Protein AF-A0A1J3IVT1-F1 (afdb_monomer)

Radius of gyration: 16.29 Å; Cα contacts (8 Å, |Δi|>4): 291; chains: 1; bounding box: 36×27×51 Å

Secondary structure (DSSP, 8-state):
--B--EEEEE-GGGHHHHHHHHHHHHHHHHHHTT-EEEEEEE---SS--S-HHHHHHHHHHHHHHHHHHT--EEEETT-SBTTB-EEEEEEE-TT--EEEEEEEEEESHHHHHTT--EE-SSTT-EEPPEEEEEESSSBHHHHHHHHHHH-

InterPro domains:
  IPR002314 Aminoacyl-tRNA synthetase, class II (G/ P/ S/T) [PF00587] (1-151)
  IPR002320 Threonine-tRNA ligase, class IIa [PR01047] (85-113)
  IPR002320 Threonine-tRNA ligase, class IIa [PR01047] (129-142)
  IPR006195 Aminoacyl-tRNA synthetase, class II [PS50862] (1-151)
  IPR045864 Class II Aminoacyl-tRNA synthetase/Biotinyl protein ligase (BPL) and lipoyl protein ligase (LPL) [G3DSA:3.30.930.10] (1-151)
  IPR045864 Class II Aminoacyl-tRNA synthetase/Biotinyl protein ligase (BPL) and lipoyl protein ligase (LPL) [SSF55681] (1-148)

Nearest PDB structures (foldseek):
  7l3o-assembly1_A  TM=9.671E-01  e=5.699E-21  Cryptosporidium parvum Iowa II
  4p3n-assembly2_C  TM=9.544E-01  e=1.169E-20  Homo sapiens
  4hwt-assembly1_A  TM=9.633E-01  e=1.399E-20  Homo sapiens
  7l3o-assembly1_D  TM=9.406E-01  e=4.364E-20  Cryptosporidium parvum Iowa II
  8wia-assembly1_B  TM=9.723E-01  e=5.081E-19  Escherichia coli

Structure (mmCIF, N/CA/C/O backbone):
data_AF-A0A1J3IVT1-F1
#
_entry.id   AF-A0A1J3IVT1-F1
#
loop_
_atom_site.group_PDB
_atom_site.id
_atom_site.type_symbol
_atom_site.label_atom_id
_atom_site.label_alt_id
_atom_site.label_comp_id
_atom_site.label_asym_id
_atom_site.label_entity_id
_atom_site.label_seq_id
_atom_site.pdbx_PDB_ins_code
_atom_site.Cartn_x
_atom_site.Cartn_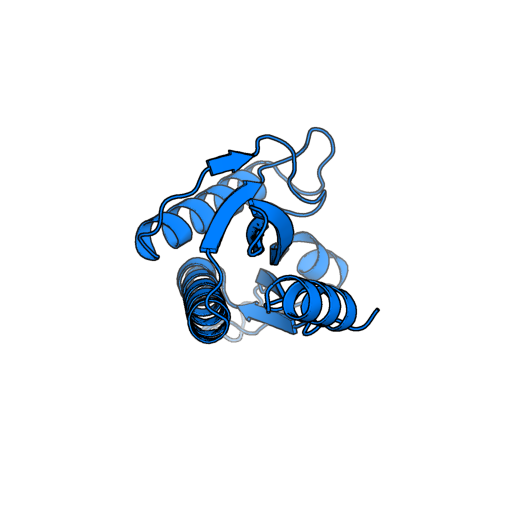y
_atom_site.Cartn_z
_atom_site.occupancy
_atom_site.B_iso_or_equiv
_atom_site.auth_seq_id
_atom_site.auth_comp_id
_atom_site.auth_asym_id
_atom_site.auth_atom_id
_atom_site.pdbx_PDB_model_num
ATOM 1 N N . PHE A 1 1 ? 5.013 -12.971 14.925 1.00 90.12 1 PHE A N 1
ATOM 2 C CA . PHE A 1 1 ? 3.652 -12.655 14.475 1.00 90.12 1 PHE A CA 1
ATOM 3 C C . PHE A 1 1 ? 3.488 -13.178 13.061 1.00 90.12 1 PHE A C 1
ATOM 5 O O . PHE A 1 1 ? 4.498 -13.325 12.375 1.00 90.12 1 PHE A O 1
ATOM 12 N N . GLN A 1 2 ? 2.265 -13.470 12.641 1.00 96.44 2 GLN A N 1
ATOM 13 C CA . GLN A 1 2 ? 1.928 -13.908 11.293 1.00 96.44 2 GLN A CA 1
ATOM 14 C C . GLN A 1 2 ? 1.183 -12.785 10.579 1.00 96.44 2 GLN A C 1
ATOM 16 O O . GLN A 1 2 ? 0.249 -12.209 11.137 1.00 96.44 2 GLN A O 1
ATOM 21 N N . GLN A 1 3 ? 1.612 -12.460 9.363 1.00 97.00 3 GLN A N 1
ATOM 22 C CA . GLN A 1 3 ? 0.936 -11.472 8.532 1.00 97.00 3 GLN A CA 1
ATOM 23 C C . GLN A 1 3 ? 0.123 -12.149 7.444 1.00 97.00 3 GLN A C 1
ATOM 25 O O . GLN A 1 3 ? 0.501 -13.202 6.931 1.00 97.00 3 GLN A O 1
ATOM 30 N N . ASP A 1 4 ? -0.961 -11.498 7.057 1.00 97.06 4 ASP A N 1
ATOM 31 C CA . ASP A 1 4 ? -1.673 -11.759 5.812 1.00 97.06 4 ASP A CA 1
ATOM 32 C C . ASP A 1 4 ? -0.943 -11.102 4.628 1.00 97.06 4 ASP A C 1
ATOM 34 O O . ASP A 1 4 ? -1.533 -10.398 3.814 1.00 97.06 4 ASP A O 1
ATOM 38 N N . ASP A 1 5 ? 0.370 -11.306 4.570 1.00 97.19 5 ASP A N 1
ATOM 39 C CA . ASP A 1 5 ? 1.272 -10.658 3.627 1.00 97.19 5 ASP A CA 1
ATOM 40 C C . ASP A 1 5 ? 1.079 -11.187 2.200 1.00 97.19 5 ASP A C 1
ATOM 42 O O . ASP A 1 5 ? 0.817 -12.376 1.984 1.00 97.19 5 ASP A O 1
ATOM 46 N N . ALA A 1 6 ? 1.225 -10.305 1.215 1.00 97.56 6 ALA A N 1
ATOM 47 C CA . ALA A 1 6 ? 1.389 -10.694 -0.176 1.00 97.56 6 ALA A CA 1
ATOM 48 C C . ALA A 1 6 ? 2.152 -9.641 -0.977 1.00 97.56 6 ALA A C 1
ATOM 50 O O . ALA A 1 6 ? 2.228 -8.468 -0.613 1.00 97.56 6 ALA A O 1
ATOM 51 N N . HIS A 1 7 ? 2.655 -10.098 -2.121 1.00 98.00 7 HIS A N 1
ATOM 52 C CA . HIS A 1 7 ? 3.435 -9.308 -3.056 1.00 98.00 7 HIS A CA 1
ATOM 53 C C . HIS A 1 7 ? 2.773 -9.366 -4.430 1.00 98.00 7 HIS A C 1
ATOM 55 O O . HIS A 1 7 ? 2.531 -10.457 -4.951 1.00 98.00 7 HIS A O 1
ATOM 61 N N . ILE A 1 8 ? 2.484 -8.201 -5.003 1.00 98.25 8 ILE A N 1
ATOM 62 C CA . ILE A 1 8 ? 1.951 -8.063 -6.360 1.00 98.25 8 ILE A CA 1
ATOM 63 C C . ILE A 1 8 ? 3.105 -7.651 -7.269 1.00 98.25 8 ILE A C 1
ATOM 65 O O . ILE A 1 8 ? 3.843 -6.724 -6.943 1.00 98.25 8 ILE A O 1
ATOM 69 N N . PHE A 1 9 ? 3.255 -8.341 -8.396 1.00 97.56 9 PHE A N 1
ATOM 70 C CA . PHE A 1 9 ? 4.176 -7.963 -9.463 1.00 97.56 9 PHE A CA 1
ATOM 71 C C . PHE A 1 9 ? 3.352 -7.452 -10.634 1.00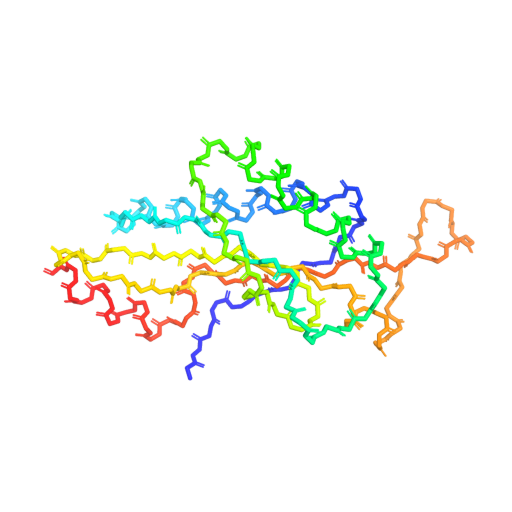 97.56 9 PHE A C 1
ATOM 73 O O . PHE A 1 9 ? 2.549 -8.205 -11.181 1.00 97.56 9 PHE A O 1
ATOM 80 N N . CYS A 1 10 ? 3.553 -6.195 -11.006 1.00 96.50 10 CYS A N 1
ATOM 81 C CA . CYS A 1 10 ? 2.782 -5.545 -12.059 1.00 96.50 10 CYS A CA 1
ATOM 82 C C . CYS A 1 10 ? 3.685 -4.703 -12.965 1.00 96.50 10 CYS A C 1
ATOM 84 O O . CYS A 1 10 ? 4.862 -4.461 -12.660 1.00 96.50 10 CYS A O 1
ATOM 86 N N . THR A 1 11 ? 3.152 -4.298 -14.114 1.00 94.50 11 THR A N 1
ATOM 87 C CA . THR A 1 11 ? 3.793 -3.295 -14.963 1.00 94.50 11 THR A CA 1
ATOM 88 C C . THR A 1 11 ? 3.639 -1.904 -14.343 1.00 94.50 11 THR A C 1
ATOM 90 O O . THR A 1 11 ? 2.801 -1.678 -13.472 1.00 94.50 11 THR A O 1
ATOM 93 N N . GLU A 1 12 ? 4.459 -0.944 -14.769 1.00 91.19 12 GLU A N 1
ATOM 94 C CA . GLU A 1 12 ? 4.416 0.410 -14.199 1.00 91.19 12 GLU A CA 1
ATOM 95 C C . GLU A 1 12 ? 3.074 1.120 -14.434 1.00 91.19 12 GLU A C 1
ATOM 97 O O . GLU A 1 12 ? 2.630 1.890 -13.591 1.00 91.19 12 GLU A O 1
ATOM 102 N N . ASP A 1 13 ? 2.417 0.858 -15.562 1.00 92.69 13 ASP A N 1
ATOM 103 C CA . ASP A 1 13 ? 1.106 1.409 -15.913 1.00 92.69 13 ASP A CA 1
ATOM 104 C C . ASP A 1 13 ? -0.056 0.767 -15.136 1.00 92.69 13 ASP A C 1
ATOM 106 O O . ASP A 1 13 ? -1.122 1.369 -15.031 1.00 92.69 13 ASP A O 1
ATOM 110 N N . GLN A 1 14 ? 0.158 -0.406 -14.531 1.00 95.62 14 GLN A N 1
ATOM 111 C CA . GLN A 1 14 ? -0.830 -1.105 -13.701 1.00 95.62 14 GLN A CA 1
ATOM 112 C C . GLN A 1 14 ? -0.814 -0.666 -12.229 1.00 95.62 14 GLN A C 1
ATOM 114 O O . GLN A 1 14 ? -1.742 -0.982 -11.487 1.00 95.62 14 GLN A O 1
ATOM 119 N N . VAL A 1 15 ? 0.210 0.075 -11.786 1.00 95.75 15 VAL A N 1
ATOM 120 C CA . VAL A 1 15 ? 0.411 0.416 -10.364 1.00 95.75 15 VAL A CA 1
ATOM 121 C C . VAL A 1 15 ? -0.818 1.091 -9.759 1.00 95.75 15 VAL A C 1
ATOM 123 O O . VAL A 1 15 ? -1.272 0.693 -8.689 1.00 95.75 15 VAL A O 1
ATOM 126 N N . THR A 1 16 ? -1.384 2.097 -10.427 1.00 95.00 16 THR A N 1
ATOM 127 C CA . THR A 1 16 ? -2.546 2.831 -9.904 1.00 95.00 16 THR A CA 1
ATOM 128 C C . THR A 1 16 ? -3.761 1.921 -9.704 1.00 95.00 16 THR A C 1
ATOM 130 O O . THR A 1 16 ? -4.418 2.008 -8.664 1.00 95.00 16 THR A O 1
ATOM 133 N N . GLU A 1 17 ? -4.036 1.031 -10.661 1.00 96.69 17 GLU A N 1
ATOM 134 C CA . GLU A 1 17 ? -5.160 0.089 -10.601 1.00 96.69 17 GLU A CA 1
ATOM 135 C C . GLU A 1 17 ? -4.976 -0.925 -9.465 1.00 96.69 17 GLU A C 1
ATOM 137 O O . GLU A 1 17 ? -5.875 -1.095 -8.641 1.00 96.69 17 GLU A O 1
ATOM 142 N N . GLU A 1 18 ? -3.791 -1.530 -9.357 1.00 98.06 18 GLU A N 1
ATOM 143 C CA . GLU A 1 18 ? -3.476 -2.508 -8.309 1.00 98.06 18 GLU A CA 1
ATOM 144 C C . GLU A 1 18 ? -3.531 -1.886 -6.908 1.00 98.06 18 GLU A C 1
ATOM 146 O O . GLU A 1 18 ? -4.111 -2.456 -5.980 1.00 98.06 18 GLU A O 1
ATOM 151 N N . VAL A 1 19 ? -2.985 -0.676 -6.740 1.00 97.62 19 VAL A N 1
ATOM 152 C CA . VAL A 1 19 ? -3.052 0.048 -5.462 1.00 97.62 19 VAL A CA 1
ATOM 153 C C . VAL A 1 19 ? -4.501 0.318 -5.075 1.00 97.62 19 VAL A C 1
ATOM 155 O O . VAL A 1 19 ? -4.886 0.075 -3.929 1.00 97.62 19 VAL A O 1
ATOM 158 N N . LYS A 1 20 ? -5.321 0.785 -6.020 1.00 97.44 20 LYS A N 1
ATOM 159 C CA . LYS A 1 20 ? -6.742 1.040 -5.780 1.00 97.44 20 LYS A CA 1
ATOM 160 C C . LYS A 1 20 ? -7.486 -0.239 -5.391 1.00 97.44 20 LYS A C 1
ATOM 162 O O . LYS A 1 20 ? -8.207 -0.222 -4.397 1.00 97.44 20 LYS A O 1
ATOM 167 N N . ALA A 1 21 ? -7.269 -1.345 -6.102 1.00 97.94 21 ALA A N 1
ATOM 168 C CA . ALA A 1 21 ? -7.900 -2.627 -5.794 1.00 97.94 21 ALA A CA 1
ATOM 169 C C . ALA A 1 21 ? -7.542 -3.126 -4.380 1.00 97.94 21 ALA A C 1
ATOM 171 O O . ALA A 1 21 ? -8.400 -3.625 -3.647 1.00 97.94 21 ALA A O 1
ATOM 172 N N . VAL A 1 22 ? -6.290 -2.939 -3.945 1.00 98.06 22 VAL A N 1
ATOM 173 C CA . VAL A 1 22 ? -5.884 -3.265 -2.569 1.00 98.06 22 VAL A CA 1
ATOM 174 C C . VAL A 1 22 ? -6.574 -2.354 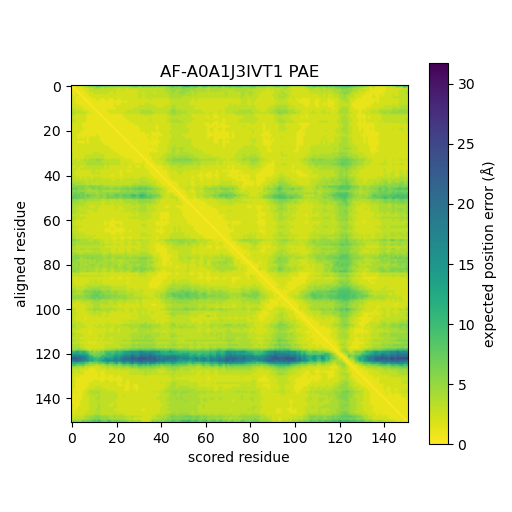-1.549 1.00 98.06 22 VAL A C 1
ATOM 176 O O . VAL A 1 22 ? -7.038 -2.850 -0.521 1.00 98.06 22 VAL A O 1
ATOM 179 N N . LEU A 1 23 ? -6.684 -1.048 -1.815 1.00 98.06 23 LEU A N 1
ATOM 180 C CA . LEU A 1 23 ? -7.400 -0.114 -0.935 1.00 98.06 23 LEU A CA 1
ATOM 181 C C . LEU A 1 23 ? -8.890 -0.464 -0.813 1.00 98.06 23 LEU A C 1
ATOM 183 O O . LEU A 1 23 ? -9.430 -0.428 0.292 1.00 98.06 23 LEU A O 1
ATOM 187 N N . GLU A 1 24 ? -9.537 -0.862 -1.910 1.00 97.94 24 GLU A N 1
ATOM 188 C CA . GLU A 1 24 ? -10.922 -1.351 -1.917 1.00 97.94 24 GLU A CA 1
ATOM 189 C C . GLU A 1 24 ? -11.078 -2.632 -1.087 1.00 97.94 24 GLU A C 1
ATOM 191 O O . GLU A 1 24 ? -12.046 -2.777 -0.338 1.00 97.94 24 GLU A O 1
ATOM 196 N N . PHE A 1 25 ? -10.104 -3.544 -1.147 1.00 97.88 25 PHE A N 1
ATOM 197 C CA . PHE A 1 25 ? -10.137 -4.754 -0.330 1.00 97.88 25 PHE A CA 1
ATOM 198 C C . PHE A 1 25 ? -9.936 -4.464 1.167 1.00 97.88 25 PHE A C 1
ATOM 200 O O . PHE A 1 25 ? -10.623 -5.056 2.005 1.00 97.88 25 PHE A O 1
ATOM 207 N N . ILE A 1 26 ? -9.050 -3.522 1.510 1.00 97.50 26 ILE A N 1
ATOM 208 C CA . ILE A 1 26 ? -8.880 -3.042 2.890 1.00 97.50 26 ILE A CA 1
ATOM 209 C C . ILE A 1 26 ? -10.178 -2.411 3.397 1.00 97.50 26 ILE A C 1
ATOM 211 O O . ILE A 1 26 ? -10.623 -2.731 4.499 1.00 97.50 26 ILE A O 1
ATOM 215 N N . ASP A 1 27 ? -10.806 -1.557 2.587 1.00 97.38 27 ASP A N 1
ATOM 216 C CA . ASP A 1 27 ? -12.071 -0.916 2.941 1.00 97.38 27 ASP A CA 1
ATOM 217 C C . ASP A 1 27 ? -13.180 -1.928 3.202 1.00 97.38 27 ASP A C 1
ATOM 219 O O . ASP A 1 27 ? -13.866 -1.859 4.222 1.00 97.38 27 ASP A O 1
ATOM 223 N N . TYR A 1 28 ? -13.319 -2.911 2.313 1.00 97.75 28 TYR A N 1
ATOM 224 C CA . TYR A 1 28 ? -14.274 -3.994 2.488 1.00 97.75 28 TYR A CA 1
ATOM 225 C C . TYR A 1 28 ? -14.050 -4.725 3.818 1.00 97.75 28 TYR A C 1
ATOM 227 O O . TYR A 1 28 ? -14.982 -4.851 4.614 1.00 97.75 28 TYR A O 1
ATOM 235 N N . ALA A 1 29 ? -12.818 -5.164 4.095 1.00 97.38 29 ALA A N 1
ATOM 236 C CA . ALA A 1 29 ? -12.501 -5.899 5.317 1.00 97.38 29 ALA A CA 1
ATOM 237 C C . ALA A 1 29 ? -12.792 -5.070 6.579 1.00 97.38 29 ALA A C 1
ATOM 239 O O . ALA A 1 29 ? -13.413 -5.561 7.522 1.00 97.38 29 ALA A O 1
ATOM 240 N N . TYR A 1 30 ? -12.388 -3.800 6.596 1.00 96.44 30 TYR A N 1
ATOM 241 C CA . TYR A 1 30 ? -12.572 -2.929 7.758 1.00 96.44 30 TYR A CA 1
ATOM 242 C C . TYR A 1 30 ? -14.024 -2.499 7.952 1.00 96.44 30 TYR A C 1
ATOM 244 O O . TYR A 1 30 ? -14.475 -2.401 9.093 1.00 96.44 30 TYR A O 1
ATOM 252 N N . THR A 1 31 ? -14.777 -2.331 6.864 1.00 95.62 31 THR A N 1
ATOM 253 C CA . THR A 1 31 ? -16.228 -2.115 6.910 1.00 95.62 31 THR A CA 1
ATOM 254 C C . THR A 1 31 ? -16.941 -3.330 7.501 1.00 95.62 31 THR A C 1
ATOM 256 O O . THR A 1 31 ? -17.813 -3.170 8.353 1.00 95.62 31 THR A O 1
ATOM 259 N N . VAL A 1 32 ? -16.547 -4.550 7.115 1.00 96.44 32 VAL A N 1
ATOM 260 C CA . VAL A 1 32 ? -17.096 -5.793 7.689 1.00 96.44 32 VAL A CA 1
ATOM 261 C C . VAL A 1 32 ? -16.808 -5.893 9.190 1.00 96.44 32 VAL A C 1
ATOM 263 O O . VAL A 1 32 ? -17.685 -6.303 9.948 1.00 96.44 32 VAL A O 1
ATOM 266 N N . PHE A 1 33 ? -15.618 -5.483 9.634 1.00 95.44 33 PHE A N 1
ATOM 267 C CA . PHE A 1 33 ? -15.263 -5.427 11.057 1.00 95.44 33 PHE A CA 1
ATOM 268 C C . PHE A 1 33 ? -15.808 -4.200 11.800 1.00 95.44 33 PHE A C 1
ATOM 270 O O . PHE A 1 33 ? -15.537 -4.057 12.985 1.00 95.44 33 PHE A O 1
ATOM 277 N N . GLY A 1 34 ? -16.539 -3.294 11.143 1.00 94.44 34 GLY A N 1
ATOM 278 C CA . GLY A 1 34 ? -17.096 -2.103 11.788 1.00 94.44 34 GLY A CA 1
ATOM 279 C C . GLY A 1 34 ? -16.061 -1.077 12.270 1.00 94.44 34 GLY A C 1
ATOM 280 O O . GLY A 1 34 ? -16.387 -0.234 13.106 1.00 94.44 34 GLY A O 1
ATOM 281 N N . PHE A 1 35 ? -14.827 -1.113 11.757 1.00 95.12 35 PHE A N 1
ATOM 282 C CA . PHE A 1 35 ? -13.787 -0.160 12.141 1.00 95.12 35 PHE A CA 1
ATOM 283 C C . PHE A 1 35 ? -13.922 1.175 11.406 1.00 95.12 35 PHE A C 1
ATOM 285 O O . PHE A 1 35 ? -14.223 1.235 10.215 1.00 95.12 35 PHE A O 1
ATOM 292 N N . THR A 1 36 ? -13.583 2.258 12.105 1.00 93.75 36 THR A N 1
ATOM 293 C CA . THR A 1 36 ? -13.221 3.527 11.459 1.00 93.75 36 THR A CA 1
ATOM 294 C C . THR A 1 36 ? -11.710 3.575 11.266 1.00 93.75 36 THR A C 1
ATOM 296 O O . THR A 1 36 ? -10.954 3.025 12.074 1.00 93.75 36 THR A O 1
ATOM 299 N N . TYR A 1 37 ? -11.246 4.203 10.184 1.00 96.38 37 TYR A N 1
ATOM 300 C CA . TYR A 1 37 ? -9.824 4.228 9.863 1.00 96.38 37 TYR A CA 1
ATOM 301 C C . TYR A 1 37 ? -9.384 5.506 9.146 1.00 96.38 37 TYR A C 1
ATOM 303 O O . TYR A 1 37 ? -10.181 6.195 8.515 1.00 96.38 37 TYR A O 1
ATOM 311 N N . GLU A 1 38 ? -8.088 5.796 9.243 1.00 96.94 38 GLU A N 1
ATOM 312 C CA . GLU A 1 38 ? -7.411 6.910 8.577 1.00 96.94 38 GLU A CA 1
ATOM 313 C C . GLU A 1 38 ? -6.355 6.375 7.606 1.00 96.94 38 GLU A C 1
ATOM 315 O O . GLU A 1 38 ? -5.597 5.461 7.948 1.00 96.94 38 GLU A O 1
ATOM 320 N N . LEU A 1 39 ? -6.281 6.975 6.417 1.00 97.62 39 LEU A N 1
ATOM 321 C CA . LEU A 1 39 ? -5.242 6.718 5.421 1.00 97.62 39 LEU A CA 1
ATOM 322 C C . LEU A 1 39 ? -4.123 7.751 5.551 1.00 97.62 39 LEU A C 1
ATOM 324 O O . LEU A 1 39 ? -4.387 8.953 5.643 1.00 97.62 39 LEU A O 1
ATOM 328 N N . LYS A 1 40 ? -2.870 7.298 5.514 1.00 97.62 40 LYS A N 1
ATOM 329 C CA . LYS A 1 40 ? -1.693 8.169 5.537 1.00 97.62 40 LYS A CA 1
ATOM 330 C C . LYS A 1 40 ? -0.760 7.853 4.383 1.00 97.62 40 LYS A C 1
ATOM 332 O O . LYS A 1 40 ? -0.333 6.711 4.254 1.00 97.62 40 LYS A O 1
ATOM 337 N N . LEU A 1 41 ? -0.420 8.859 3.581 1.00 97.69 41 LEU A N 1
ATOM 338 C CA . LEU A 1 41 ? 0.615 8.745 2.556 1.00 97.69 41 LEU A CA 1
ATOM 339 C C . LEU A 1 41 ? 1.970 9.104 3.162 1.00 97.69 41 LEU A C 1
ATOM 341 O O . LEU A 1 41 ? 2.237 10.275 3.432 1.00 97.69 41 LEU A O 1
ATOM 345 N N . SER A 1 42 ? 2.818 8.102 3.342 1.00 97.06 42 SER A N 1
ATOM 346 C CA . SER A 1 42 ? 4.157 8.240 3.903 1.00 97.06 42 SER A CA 1
ATOM 347 C C . SER A 1 42 ? 5.193 8.367 2.778 1.00 97.06 42 SER A C 1
ATOM 349 O O . SER A 1 42 ? 5.389 7.431 1.995 1.00 97.06 42 SER A O 1
ATOM 351 N N . THR A 1 43 ? 5.824 9.540 2.672 1.00 95.69 43 THR A N 1
ATOM 352 C CA . THR A 1 43 ? 6.711 9.928 1.553 1.00 95.69 43 THR A CA 1
ATOM 353 C C . THR A 1 43 ? 8.194 9.688 1.843 1.00 95.69 43 THR A C 1
ATOM 355 O O . THR A 1 43 ? 8.565 9.263 2.938 1.00 95.69 43 THR A O 1
ATOM 358 N N . ARG A 1 44 ? 9.052 9.945 0.848 1.00 95.62 44 ARG A N 1
ATOM 359 C CA . ARG A 1 44 ? 10.499 9.702 0.882 1.00 95.62 44 ARG A CA 1
ATOM 360 C C . ARG A 1 44 ? 11.181 10.196 2.170 1.00 95.62 44 ARG A C 1
ATOM 362 O O . ARG A 1 44 ? 11.146 11.398 2.439 1.00 95.62 44 ARG A O 1
ATOM 369 N N . PRO A 1 45 ? 11.851 9.310 2.936 1.00 95.19 45 PRO A N 1
ATOM 370 C CA . PRO A 1 45 ? 12.624 9.692 4.120 1.00 95.19 45 PRO A CA 1
ATOM 371 C C . PRO A 1 45 ? 13.943 10.386 3.744 1.00 95.19 45 PRO A C 1
ATOM 373 O O . PRO A 1 45 ? 14.386 10.324 2.601 1.00 95.19 45 PRO A O 1
ATOM 376 N N . GLU A 1 46 ? 14.643 10.974 4.723 1.00 93.81 46 GLU A N 1
ATOM 377 C CA . GLU A 1 46 ? 15.977 11.572 4.502 1.00 93.81 46 GLU A CA 1
ATOM 378 C C . GLU A 1 46 ? 17.009 10.563 3.967 1.00 93.81 46 GLU A C 1
ATOM 380 O O . GLU A 1 46 ? 17.899 10.918 3.193 1.00 93.81 46 GLU A O 1
ATOM 385 N N . LYS A 1 47 ? 16.902 9.295 4.387 1.00 93.00 47 LYS A N 1
ATOM 386 C CA . LYS A 1 47 ? 17.774 8.194 3.958 1.00 93.00 47 LYS A CA 1
ATOM 387 C C . LYS A 1 47 ? 16.981 7.211 3.107 1.00 93.00 47 LYS A C 1
ATOM 389 O O . LYS A 1 47 ? 16.242 6.391 3.648 1.00 93.00 47 LYS A O 1
ATOM 394 N N . TYR A 1 48 ? 17.184 7.265 1.797 1.00 91.44 48 TYR A N 1
ATOM 395 C CA . TYR A 1 48 ? 16.490 6.422 0.827 1.00 91.44 48 TYR A CA 1
ATOM 396 C C . TYR A 1 48 ? 17.462 5.761 -0.159 1.00 91.44 48 TYR A C 1
ATOM 398 O O . TYR A 1 48 ? 18.618 6.166 -0.294 1.00 91.44 48 TYR A O 1
ATOM 406 N N . LEU A 1 49 ? 16.985 4.710 -0.820 1.00 89.06 49 LEU A N 1
ATOM 407 C CA . LEU A 1 49 ? 17.654 4.020 -1.920 1.00 89.06 49 LEU A CA 1
ATOM 408 C C . LEU A 1 49 ? 16.979 4.358 -3.251 1.00 89.06 49 LEU A C 1
ATOM 410 O O . LEU A 1 49 ? 15.786 4.648 -3.279 1.00 89.06 49 LEU A O 1
ATOM 414 N N . GLY A 1 50 ? 17.731 4.255 -4.345 1.00 86.06 50 GLY A N 1
ATOM 415 C CA . GLY A 1 50 ? 17.250 4.578 -5.688 1.00 86.06 50 GLY A CA 1
ATOM 416 C C . GLY A 1 50 ? 17.437 6.046 -6.061 1.00 86.06 50 GLY A C 1
ATOM 417 O O . GLY A 1 50 ? 18.006 6.832 -5.302 1.00 86.06 50 GLY A O 1
ATOM 418 N N . ASP A 1 51 ? 16.988 6.399 -7.260 1.00 90.69 51 ASP A N 1
ATOM 419 C CA . ASP A 1 51 ? 17.024 7.768 -7.764 1.00 90.69 51 ASP A CA 1
ATOM 420 C C . ASP A 1 51 ? 15.759 8.559 -7.399 1.00 90.69 51 ASP A C 1
ATOM 422 O O . ASP A 1 51 ? 14.712 8.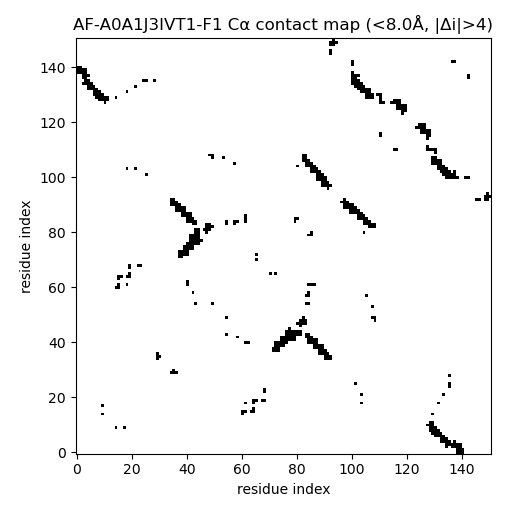011 -7.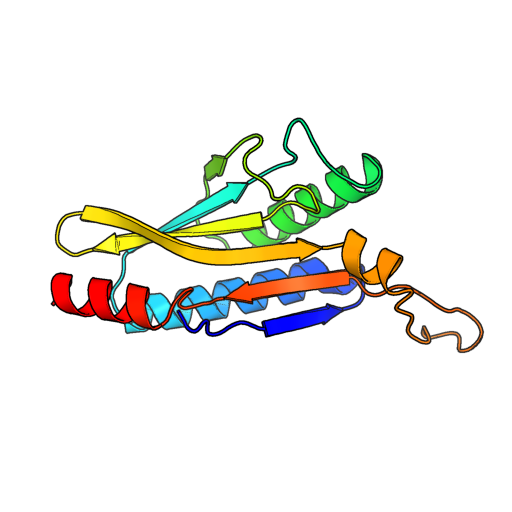052 1.00 90.69 51 ASP A O 1
ATOM 426 N N . LEU A 1 52 ? 15.881 9.886 -7.452 1.00 92.38 52 LEU A N 1
ATOM 427 C CA . LEU A 1 52 ? 14.788 10.804 -7.138 1.00 92.38 52 LEU A CA 1
ATOM 428 C C . LEU A 1 52 ? 13.604 10.653 -8.098 1.00 92.38 52 LEU A C 1
ATOM 430 O O . LEU A 1 52 ? 12.467 10.771 -7.659 1.00 92.38 52 LEU A O 1
ATOM 434 N N . GLU A 1 53 ? 13.863 10.363 -9.373 1.00 92.06 53 GLU A N 1
ATOM 435 C CA . GLU A 1 53 ? 12.831 10.263 -10.409 1.00 92.06 53 GLU A CA 1
ATOM 436 C C . GLU A 1 53 ? 11.873 9.094 -10.144 1.00 92.06 53 GLU A C 1
ATOM 438 O O . GLU A 1 53 ? 10.655 9.269 -10.176 1.00 92.06 53 GLU A O 1
ATOM 443 N N . T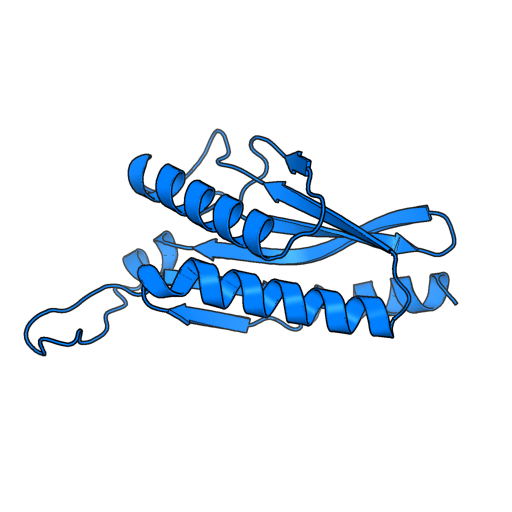HR A 1 54 ? 12.412 7.927 -9.782 1.00 89.06 54 THR A N 1
ATOM 444 C CA . THR A 1 54 ? 11.634 6.744 -9.391 1.00 89.06 54 THR A CA 1
ATOM 445 C C . THR A 1 54 ? 10.776 7.037 -8.165 1.00 89.06 54 THR A C 1
ATOM 447 O O . THR A 1 54 ? 9.610 6.655 -8.109 1.00 89.06 54 THR A O 1
ATOM 450 N N . TRP A 1 55 ? 11.332 7.751 -7.186 1.00 92.69 55 TRP A N 1
ATOM 451 C CA . TRP A 1 55 ? 10.597 8.150 -5.989 1.00 92.69 55 TRP A CA 1
ATOM 452 C C . TRP A 1 55 ? 9.471 9.138 -6.282 1.00 92.69 55 TRP A C 1
ATOM 454 O O . TRP A 1 55 ? 8.357 8.951 -5.797 1.00 92.69 55 TRP A O 1
ATOM 464 N N . ASP A 1 56 ? 9.748 10.174 -7.071 1.00 93.31 56 ASP A N 1
ATOM 465 C CA . ASP A 1 56 ? 8.760 11.190 -7.430 1.00 93.31 56 ASP A CA 1
ATOM 466 C C . ASP A 1 56 ? 7.602 10.556 -8.216 1.00 93.31 56 ASP A C 1
ATOM 468 O O . ASP A 1 56 ? 6.433 10.872 -7.975 1.00 93.31 56 ASP A O 1
ATOM 472 N N . LYS A 1 57 ? 7.917 9.593 -9.092 1.00 91.31 57 LYS A N 1
ATOM 473 C CA . LYS A 1 57 ? 6.923 8.783 -9.794 1.00 91.31 57 LYS A CA 1
ATOM 474 C C . LYS A 1 57 ? 6.107 7.915 -8.834 1.00 91.31 57 LYS A C 1
ATOM 476 O O . LYS A 1 57 ? 4.886 8.014 -8.836 1.00 91.31 57 LYS A O 1
ATOM 481 N N . ALA A 1 58 ? 6.756 7.141 -7.965 1.00 92.31 58 ALA A N 1
ATOM 482 C CA . ALA A 1 58 ? 6.080 6.277 -6.997 1.00 92.31 58 ALA A CA 1
ATOM 483 C C . ALA A 1 58 ? 5.123 7.060 -6.080 1.00 92.31 58 ALA A C 1
ATOM 485 O O . ALA A 1 58 ? 3.995 6.641 -5.822 1.00 92.31 58 ALA A O 1
ATOM 486 N N . GLU A 1 59 ? 5.549 8.230 -5.599 1.00 95.00 59 GLU A N 1
ATOM 487 C CA . GLU A 1 59 ? 4.697 9.109 -4.800 1.00 95.00 59 GLU A CA 1
ATOM 488 C C . GLU A 1 59 ? 3.534 9.685 -5.609 1.00 95.00 59 GLU A C 1
ATOM 490 O O . GLU A 1 59 ? 2.435 9.843 -5.073 1.00 95.00 59 GLU A O 1
ATOM 495 N N . SER A 1 60 ? 3.763 10.019 -6.881 1.00 94.88 60 SER A N 1
ATOM 496 C CA . SER A 1 60 ? 2.711 10.466 -7.792 1.00 94.88 60 SER A CA 1
ATOM 497 C C . SER A 1 60 ? 1.669 9.368 -8.009 1.00 94.88 60 SER A C 1
ATOM 499 O O . SER A 1 60 ? 0.476 9.631 -7.855 1.00 94.88 60 SER A O 1
ATOM 501 N N . ASP A 1 61 ? 2.101 8.136 -8.274 1.00 94.31 61 ASP A N 1
ATOM 502 C CA . ASP A 1 61 ? 1.218 6.994 -8.527 1.00 94.31 61 ASP A CA 1
ATOM 503 C C . ASP A 1 61 ? 0.335 6.693 -7.305 1.00 94.31 61 ASP A C 1
ATOM 505 O O . ASP A 1 61 ? -0.880 6.524 -7.444 1.00 94.31 61 ASP A O 1
ATOM 509 N N . LEU A 1 62 ? 0.901 6.736 -6.089 1.00 96.56 62 LEU A N 1
ATOM 510 C CA . LEU A 1 62 ? 0.124 6.593 -4.851 1.00 96.56 62 LEU A CA 1
ATOM 511 C C . LEU A 1 62 ? -0.861 7.746 -4.629 1.00 96.56 62 LEU A C 1
ATOM 513 O O . LEU A 1 62 ? -1.985 7.508 -4.187 1.00 96.56 62 LEU A O 1
ATOM 517 N N . LYS A 1 63 ? -0.479 8.994 -4.936 1.00 96.44 63 LYS A N 1
ATOM 518 C CA . LYS A 1 63 ? -1.386 10.154 -4.834 1.00 96.44 63 LYS A CA 1
ATOM 519 C C . LYS A 1 63 ? -2.562 10.030 -5.798 1.00 96.44 63 LYS A C 1
ATOM 521 O O . LYS A 1 63 ? -3.689 10.350 -5.418 1.00 96.44 63 LYS A O 1
ATOM 526 N N . VAL A 1 64 ? -2.314 9.576 -7.028 1.00 96.50 64 VAL A N 1
ATOM 527 C CA . VAL A 1 64 ? -3.368 9.331 -8.020 1.00 96.50 64 VAL A CA 1
ATOM 528 C C . VAL A 1 64 ? -4.288 8.212 -7.538 1.00 96.50 64 VAL A C 1
ATOM 530 O O . VAL A 1 64 ? -5.496 8.427 -7.479 1.00 96.50 64 VAL A O 1
ATOM 533 N N . ALA A 1 65 ? -3.740 7.080 -7.089 1.00 96.62 65 ALA A N 1
ATOM 534 C CA . ALA A 1 65 ? -4.539 5.963 -6.589 1.00 96.62 65 ALA A CA 1
ATOM 535 C C . ALA A 1 65 ? -5.405 6.353 -5.378 1.00 96.62 65 ALA A C 1
ATOM 537 O O . ALA A 1 65 ? -6.592 6.039 -5.338 1.00 96.62 65 ALA A O 1
ATOM 538 N N . LEU A 1 66 ? -4.856 7.112 -4.420 1.00 97.00 66 LEU A N 1
ATOM 539 C CA . LEU A 1 66 ? -5.612 7.647 -3.280 1.00 97.00 66 LEU A CA 1
ATOM 540 C C . LEU A 1 66 ? -6.739 8.591 -3.720 1.00 9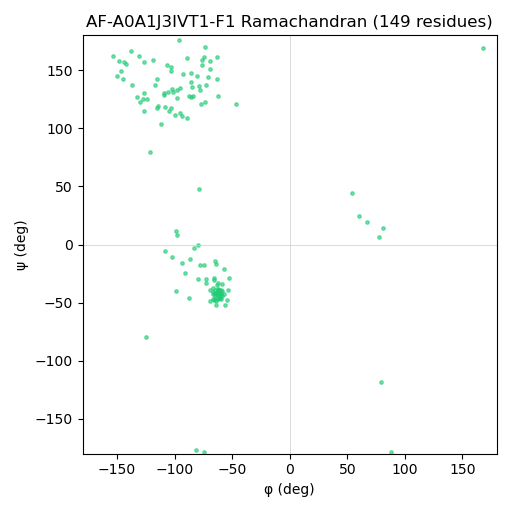7.00 66 LEU A C 1
ATOM 542 O O . LEU A 1 66 ? -7.845 8.537 -3.182 1.00 97.00 66 LEU A O 1
ATOM 546 N N . LYS A 1 67 ? -6.477 9.447 -4.714 1.00 96.38 67 LYS A N 1
ATOM 547 C CA . LYS A 1 67 ? -7.486 10.348 -5.280 1.00 96.38 67 LYS A CA 1
ATOM 548 C C . LYS A 1 67 ? -8.611 9.574 -5.972 1.00 96.38 67 LYS A C 1
ATOM 550 O O . LYS A 1 67 ? -9.770 9.948 -5.823 1.00 96.38 67 LYS A O 1
ATOM 555 N N . GLU A 1 68 ? -8.284 8.520 -6.715 1.00 96.56 68 GLU A N 1
ATOM 556 C CA . GLU A 1 68 ? -9.270 7.671 -7.395 1.00 96.56 68 GLU A CA 1
ATOM 557 C C . GLU A 1 68 ? -10.051 6.763 -6.443 1.00 96.56 68 GLU A C 1
ATOM 559 O O . GLU A 1 68 ? -11.212 6.458 -6.710 1.00 96.56 68 GLU A O 1
ATOM 564 N N . PHE A 1 69 ? -9.437 6.355 -5.331 1.00 96.94 69 PHE A N 1
ATOM 565 C CA . PHE A 1 69 ? -10.105 5.626 -4.256 1.00 96.94 69 PHE A CA 1
ATOM 566 C C . PHE A 1 69 ? -11.173 6.486 -3.555 1.00 96.94 69 PHE A C 1
ATOM 568 O O . PHE A 1 69 ? -12.197 5.976 -3.109 1.00 96.94 69 PHE A O 1
ATOM 575 N N . GLY A 1 70 ? -10.973 7.807 -3.503 1.00 95.38 70 GLY A N 1
ATOM 576 C CA . GLY A 1 70 ? -12.025 8.762 -3.146 1.00 95.38 70 GLY A CA 1
ATOM 577 C C . GLY A 1 70 ? -12.296 8.922 -1.646 1.00 95.38 70 GLY A C 1
ATOM 578 O O . GLY A 1 70 ? -13.310 9.520 -1.286 1.00 95.38 70 GLY A O 1
ATOM 579 N N . LYS A 1 71 ? -11.408 8.430 -0.771 1.00 94.62 71 LYS A N 1
ATOM 580 C CA . LYS A 1 71 ? -11.438 8.713 0.676 1.00 94.62 71 LYS A CA 1
ATOM 581 C C . LYS A 1 71 ? -10.382 9.738 1.075 1.00 94.62 71 LYS A C 1
ATOM 583 O O . LYS A 1 71 ? -9.329 9.837 0.447 1.00 94.62 71 LYS A O 1
ATOM 588 N N . ASP A 1 72 ? -10.661 10.460 2.156 1.00 95.94 72 ASP A N 1
ATOM 589 C CA . ASP A 1 72 ? -9.716 11.409 2.735 1.00 95.94 72 ASP A CA 1
ATOM 590 C C . ASP A 1 72 ? -8.453 10.701 3.239 1.00 95.94 72 ASP A C 1
ATOM 592 O O . ASP A 1 72 ? -8.494 9.600 3.799 1.00 95.94 72 ASP A O 1
ATOM 596 N N . TRP A 1 73 ? -7.316 11.364 3.055 1.00 97.31 73 TRP A N 1
ATOM 597 C CA . TRP A 1 73 ? -6.012 10.887 3.492 1.00 97.31 73 TRP A CA 1
ATOM 598 C C . TRP A 1 73 ? -5.152 12.054 3.972 1.00 97.31 73 TRP A C 1
ATOM 600 O O . TRP A 1 73 ? -5.370 13.211 3.610 1.00 97.31 73 TRP A O 1
ATOM 610 N N . VAL A 1 74 ? -4.164 11.741 4.805 1.00 96.81 74 VAL A N 1
ATOM 611 C CA . VAL A 1 74 ? -3.241 12.721 5.386 1.00 96.81 74 VAL A CA 1
ATOM 612 C C . VAL A 1 74 ? -1.826 12.454 4.887 1.00 96.81 74 VAL A C 1
ATOM 614 O O . VAL A 1 74 ? -1.415 11.306 4.733 1.00 96.81 74 VAL A O 1
ATOM 617 N N . LEU A 1 75 ? -1.067 13.514 4.629 1.00 96.56 75 LEU A N 1
ATOM 618 C CA . LEU A 1 75 ? 0.347 13.398 4.289 1.00 96.56 75 LEU A CA 1
ATOM 619 C C . LEU A 1 75 ? 1.178 13.145 5.556 1.00 96.56 75 LEU A C 1
ATOM 621 O O . LEU A 1 75 ? 1.012 13.836 6.559 1.00 96.56 75 LEU A O 1
ATOM 625 N N . ASN A 1 76 ? 2.078 12.170 5.499 1.00 95.38 76 ASN A N 1
ATOM 626 C CA . ASN A 1 76 ? 3.003 11.806 6.567 1.00 95.38 76 ASN A CA 1
ATOM 627 C C . ASN A 1 76 ? 4.441 11.938 6.041 1.00 95.38 76 ASN A C 1
ATOM 629 O O . ASN A 1 76 ? 5.053 10.979 5.569 1.00 95.38 76 ASN A O 1
ATOM 633 N N . GLU A 1 77 ? 4.936 13.175 6.013 1.00 95.38 77 GLU A N 1
ATOM 634 C CA . GLU A 1 77 ? 6.189 13.507 5.334 1.00 95.38 77 GLU A CA 1
ATOM 635 C C . GLU A 1 77 ? 7.393 12.776 5.939 1.00 95.38 77 GLU A C 1
ATOM 637 O O . GLU A 1 77 ? 7.638 12.843 7.142 1.00 95.38 77 GLU A O 1
ATOM 642 N N . GLY A 1 78 ? 8.166 12.095 5.090 1.00 93.94 78 GLY A N 1
ATOM 643 C CA . GLY A 1 78 ? 9.435 11.478 5.481 1.00 93.94 78 GLY A CA 1
ATOM 644 C C . GLY A 1 78 ? 9.334 10.159 6.251 1.00 93.94 78 GLY A C 1
ATOM 645 O O . GLY A 1 78 ? 10.364 9.650 6.689 1.00 93.94 78 GLY A O 1
ATOM 646 N N . ASP A 1 79 ? 8.136 9.591 6.402 1.00 93.69 79 ASP A N 1
ATOM 647 C CA . ASP A 1 79 ? 7.908 8.332 7.131 1.00 93.69 79 ASP A CA 1
ATOM 648 C C . ASP A 1 79 ? 7.789 7.102 6.204 1.00 93.69 79 ASP A C 1
ATOM 650 O O . ASP A 1 79 ? 7.347 6.020 6.606 1.00 93.69 79 ASP A O 1
ATOM 654 N N . GLY A 1 80 ? 8.130 7.266 4.922 1.00 91.19 80 GLY A N 1
ATOM 655 C CA . GLY A 1 80 ? 8.211 6.184 3.944 1.00 91.19 80 GLY A CA 1
ATOM 656 C C . GLY A 1 80 ? 9.284 5.153 4.301 1.00 91.19 80 GLY A C 1
ATOM 657 O O . GLY A 1 80 ? 10.199 5.407 5.088 1.00 91.19 80 GLY A O 1
ATOM 658 N N . ALA A 1 81 ? 9.194 3.961 3.711 1.00 90.94 81 ALA A N 1
ATOM 659 C CA . ALA A 1 81 ? 10.258 2.972 3.851 1.00 90.94 81 ALA A CA 1
ATOM 660 C C . ALA A 1 81 ? 11.514 3.446 3.102 1.00 90.94 81 ALA A C 1
ATOM 662 O O . ALA A 1 81 ? 11.432 4.216 2.157 1.00 90.94 81 ALA A O 1
ATOM 663 N N . PHE A 1 82 ? 12.704 2.957 3.451 1.00 90.00 82 PHE A N 1
ATOM 664 C CA . PHE A 1 82 ? 13.929 3.387 2.758 1.00 90.00 82 PHE A CA 1
ATOM 665 C C . PHE A 1 82 ? 13.975 2.983 1.266 1.00 90.00 82 PHE A C 1
ATOM 667 O O . PHE A 1 82 ? 14.826 3.480 0.532 1.00 90.00 82 PHE A O 1
ATOM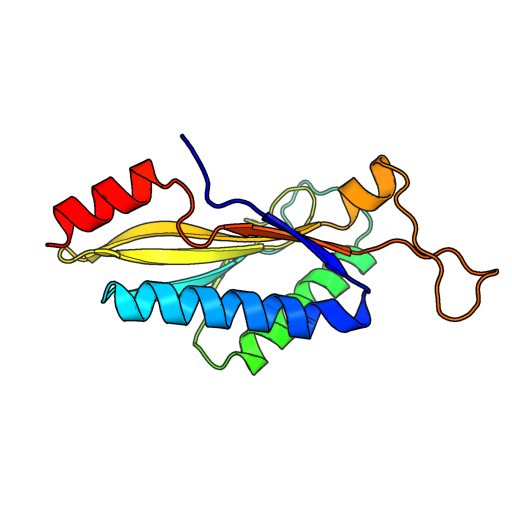 674 N N . TYR A 1 83 ? 13.101 2.073 0.824 1.00 86.94 83 TYR A N 1
ATOM 675 C CA . TYR A 1 83 ? 13.027 1.543 -0.543 1.00 86.94 83 TYR A CA 1
ATOM 676 C C . TYR A 1 83 ? 11.818 2.033 -1.353 1.00 86.94 83 TYR A C 1
ATOM 678 O O . TYR A 1 83 ? 11.751 1.744 -2.546 1.00 86.94 83 TYR A O 1
ATOM 686 N N . GLY A 1 84 ? 10.897 2.784 -0.742 1.00 93.25 84 GLY A N 1
ATOM 687 C CA . GLY A 1 84 ? 9.773 3.375 -1.459 1.00 93.25 84 GLY A CA 1
ATOM 688 C C . GLY A 1 84 ? 8.680 3.954 -0.555 1.00 93.25 84 GLY A C 1
ATOM 689 O O . GLY A 1 84 ? 8.702 3.767 0.671 1.00 93.25 84 GLY A O 1
ATOM 690 N N . PRO A 1 85 ? 7.737 4.712 -1.140 1.00 96.44 85 PRO A N 1
ATOM 691 C CA . PRO A 1 85 ? 6.643 5.324 -0.402 1.00 96.44 85 PRO A CA 1
ATOM 692 C C . PRO A 1 85 ? 5.576 4.281 -0.046 1.00 96.44 85 PRO A C 1
ATOM 694 O O . PRO A 1 85 ? 5.469 3.221 -0.671 1.00 96.44 85 PRO A O 1
ATOM 697 N N . LYS A 1 86 ? 4.767 4.583 0.972 1.00 96.62 86 LYS A N 1
ATOM 698 C CA . LYS A 1 86 ? 3.728 3.666 1.459 1.00 96.62 86 LYS A CA 1
ATOM 699 C C . LYS A 1 86 ? 2.448 4.375 1.867 1.00 96.62 86 LYS A C 1
ATOM 701 O O . LYS A 1 86 ? 2.467 5.545 2.241 1.00 96.62 86 LYS A O 1
ATOM 706 N N . ILE A 1 87 ? 1.345 3.638 1.826 1.00 97.88 87 ILE A N 1
ATOM 707 C CA . ILE A 1 87 ? 0.072 4.020 2.426 1.00 97.88 87 ILE A CA 1
ATOM 708 C C . ILE A 1 87 ? -0.078 3.226 3.720 1.00 97.88 87 ILE A C 1
ATOM 710 O O . ILE A 1 87 ? -0.137 1.998 3.699 1.00 97.88 87 ILE A O 1
ATOM 714 N N . ASP A 1 88 ? -0.137 3.927 4.845 1.00 96.81 88 ASP A N 1
ATOM 715 C CA . ASP A 1 88 ? -0.364 3.337 6.159 1.00 96.81 88 ASP A CA 1
ATOM 716 C C . ASP A 1 88 ? -1.814 3.553 6.586 1.00 96.81 88 ASP A C 1
ATOM 718 O O . ASP A 1 88 ? -2.345 4.662 6.488 1.00 96.81 88 ASP A O 1
ATOM 722 N N . ILE A 1 89 ? -2.454 2.497 7.090 1.00 96.94 89 ILE A N 1
ATOM 723 C CA . ILE A 1 89 ? -3.857 2.544 7.489 1.00 96.94 89 ILE A CA 1
ATOM 724 C C . ILE A 1 89 ? -3.958 2.346 8.997 1.00 96.94 89 ILE A C 1
ATOM 726 O O . ILE A 1 89 ? -3.547 1.325 9.560 1.00 96.94 89 ILE A O 1
ATOM 730 N N . THR A 1 90 ? -4.505 3.362 9.659 1.00 96.50 90 THR A N 1
ATOM 731 C CA . THR A 1 90 ? -4.657 3.410 11.114 1.00 96.50 90 THR A CA 1
ATOM 732 C C . THR A 1 90 ? -6.110 3.162 11.484 1.00 96.50 90 THR A C 1
ATOM 734 O O . THR A 1 90 ? -6.959 3.982 11.152 1.00 96.50 90 THR A O 1
ATOM 737 N N . VAL A 1 91 ? -6.400 2.063 12.177 1.00 95.56 91 VAL A N 1
ATOM 738 C CA . VAL A 1 91 ? -7.745 1.770 12.698 1.00 95.56 91 VAL A CA 1
ATOM 739 C C . VAL A 1 91 ? -7.952 2.433 14.055 1.00 95.56 91 VAL A C 1
ATOM 741 O O . VAL A 1 91 ? -7.000 2.562 14.830 1.00 95.56 91 VAL A O 1
ATOM 744 N N . SER A 1 92 ? -9.188 2.839 14.344 1.00 93.94 92 SER A N 1
ATOM 745 C CA . SER A 1 92 ? -9.607 3.295 15.673 1.00 93.94 92 SER A CA 1
ATOM 746 C C . SER A 1 92 ? -10.530 2.264 16.314 1.00 93.94 92 SER A C 1
ATOM 748 O O . SER A 1 92 ? -11.507 1.830 15.702 1.00 93.94 92 SER A O 1
ATOM 750 N N . ASP A 1 93 ? -10.215 1.858 17.542 1.00 92.44 93 ASP A N 1
ATOM 751 C CA . ASP A 1 93 ? -11.055 0.931 18.303 1.00 92.44 93 ASP A CA 1
ATOM 752 C C . ASP A 1 93 ? -12.250 1.633 18.990 1.00 92.44 93 ASP A C 1
ATOM 754 O O . ASP A 1 93 ? -12.438 2.844 18.859 1.00 92.44 93 ASP A O 1
ATOM 758 N N . ALA A 1 94 ? -13.053 0.887 19.761 1.00 92.44 94 ALA A N 1
ATOM 759 C CA . ALA A 1 94 ? -14.221 1.422 20.470 1.00 92.44 94 ALA A CA 1
ATOM 760 C C . ALA A 1 94 ? -13.870 2.471 21.548 1.00 92.44 94 ALA A C 1
ATOM 762 O O . ALA A 1 94 ? -14.730 3.241 21.977 1.00 92.44 94 ALA A O 1
ATOM 763 N N . MET A 1 95 ? -12.602 2.532 21.968 1.00 92.75 95 MET A N 1
ATOM 764 C CA . MET A 1 95 ? -12.063 3.521 22.904 1.00 92.75 95 MET A CA 1
ATOM 765 C C . MET A 1 95 ? -11.355 4.688 22.192 1.00 92.75 95 MET A C 1
ATOM 767 O O . MET A 1 95 ? -10.742 5.524 22.858 1.00 92.75 95 MET A O 1
ATOM 771 N N . ASN A 1 96 ? -11.439 4.775 20.859 1.00 91.25 96 ASN A N 1
ATOM 772 C CA . ASN A 1 96 ? -10.728 5.740 20.011 1.00 91.25 96 ASN A CA 1
ATOM 773 C C . ASN A 1 96 ? -9.191 5.660 20.102 1.00 91.25 96 ASN A C 1
ATOM 775 O O . ASN A 1 96 ? -8.492 6.640 19.824 1.00 91.25 96 ASN A O 1
ATOM 779 N N . ARG A 1 97 ? -8.634 4.506 20.482 1.00 94.88 97 ARG A N 1
ATOM 780 C CA . ARG A 1 97 ? -7.190 4.259 20.396 1.00 94.88 97 ARG A CA 1
ATOM 781 C C . ARG A 1 97 ? -6.826 3.919 18.956 1.00 94.88 97 ARG A C 1
ATOM 783 O O . ARG A 1 97 ? -7.520 3.151 18.294 1.00 94.88 97 ARG A O 1
ATOM 790 N N . LYS A 1 98 ? -5.723 4.500 18.485 1.00 95.25 98 LYS A N 1
ATOM 791 C CA . LYS A 1 98 ? -5.258 4.410 17.098 1.00 95.25 98 LYS A CA 1
ATOM 792 C C . LYS A 1 98 ? -4.176 3.345 16.940 1.00 95.25 98 LYS A C 1
ATOM 794 O O . LYS A 1 98 ? -3.142 3.422 17.603 1.00 95.25 98 LYS A O 1
ATOM 799 N N . PHE A 1 99 ? -4.374 2.411 16.013 1.00 95.75 99 PHE A N 1
ATOM 800 C CA . PHE A 1 99 ? -3.428 1.332 15.725 1.00 95.75 99 PHE A CA 1
ATOM 801 C C . PHE A 1 99 ? -3.134 1.235 14.229 1.00 95.75 99 PHE A C 1
ATOM 803 O O . PHE A 1 99 ? -4.036 1.022 13.422 1.00 95.75 99 PHE A O 1
ATOM 810 N N . GLN A 1 100 ? -1.863 1.334 13.840 1.00 94.88 100 GLN A N 1
ATOM 811 C CA . GLN A 1 100 ? -1.454 1.039 12.465 1.00 94.88 100 GLN A CA 1
ATOM 812 C C . GLN A 1 100 ? -1.478 -0.476 12.231 1.00 94.88 100 GLN A C 1
ATOM 814 O O . GLN A 1 100 ? -0.819 -1.235 12.957 1.00 94.88 100 GLN A O 1
ATOM 819 N N . CYS A 1 101 ? -2.248 -0.902 11.231 1.00 94.19 101 CYS A N 1
ATOM 820 C CA . CYS A 1 101 ? -2.490 -2.313 10.930 1.00 94.19 101 CYS A CA 1
ATOM 821 C C . CYS A 1 101 ? -2.125 -2.625 9.478 1.00 94.19 101 CYS A C 1
ATOM 823 O O . CYS A 1 101 ? -1.027 -3.124 9.229 1.00 94.19 101 CYS A O 1
ATOM 825 N N . ALA A 1 102 ? -3.003 -2.290 8.535 1.00 95.50 102 ALA A N 1
ATOM 826 C CA . ALA A 1 102 ? -2.735 -2.449 7.114 1.00 95.50 102 ALA A CA 1
ATOM 827 C C . ALA A 1 102 ? -1.664 -1.477 6.608 1.00 95.50 102 ALA A C 1
ATOM 829 O O . ALA A 1 102 ? -1.487 -0.364 7.116 1.00 95.50 102 ALA A O 1
ATOM 830 N N . THR A 1 103 ? -0.965 -1.920 5.572 1.00 95.75 103 THR A N 1
ATOM 831 C CA . THR A 1 103 ? 0.043 -1.137 4.865 1.00 95.75 103 THR A CA 1
ATOM 832 C C . THR A 1 103 ? 0.088 -1.585 3.411 1.00 95.75 103 THR A C 1
ATOM 834 O O . THR A 1 103 ? -0.100 -2.769 3.116 1.00 95.75 103 THR A O 1
ATOM 837 N N . LEU A 1 104 ? 0.340 -0.637 2.518 1.00 96.50 104 LEU A N 1
ATOM 838 C CA . LEU A 1 104 ? 0.677 -0.872 1.122 1.00 96.50 104 LEU A CA 1
ATOM 839 C C . LEU A 1 104 ? 1.978 -0.141 0.825 1.00 96.50 104 LEU A C 1
ATOM 841 O O . LEU A 1 104 ? 2.079 1.042 1.133 1.00 96.50 104 LEU A O 1
ATOM 845 N N . GLN A 1 105 ? 2.961 -0.806 0.227 1.00 95.44 105 GLN A N 1
ATOM 846 C CA . GLN A 1 105 ? 4.292 -0.235 0.001 1.00 95.44 105 GLN A CA 1
ATOM 847 C C . GLN A 1 105 ? 4.713 -0.499 -1.439 1.00 95.44 105 GLN A C 1
ATOM 849 O O . GLN A 1 105 ? 4.673 -1.646 -1.883 1.00 95.44 105 GLN A O 1
ATOM 854 N N . LEU A 1 106 ? 5.107 0.552 -2.160 1.00 94.94 106 LEU A N 1
ATOM 855 C CA . LEU A 1 106 ? 5.672 0.407 -3.500 1.00 94.94 106 LEU A CA 1
ATOM 856 C C . LEU A 1 106 ? 7.176 0.180 -3.402 1.00 94.94 106 LEU A C 1
ATOM 858 O O . LEU A 1 106 ? 7.876 0.972 -2.777 1.00 94.94 106 LEU A O 1
ATOM 862 N N . ASP A 1 107 ? 7.670 -0.871 -4.047 1.00 93.44 107 ASP A N 1
ATOM 863 C CA . ASP A 1 107 ? 9.079 -1.244 -4.057 1.00 93.44 107 ASP A CA 1
ATOM 864 C C . ASP A 1 107 ? 9.604 -1.406 -5.489 1.00 93.44 107 ASP A C 1
ATOM 866 O O . ASP A 1 107 ? 9.225 -2.303 -6.249 1.00 93.44 107 ASP A O 1
ATOM 870 N N . PHE A 1 108 ? 10.536 -0.520 -5.832 1.00 87.00 108 PHE A N 1
ATOM 871 C CA . PHE A 1 108 ? 11.283 -0.527 -7.091 1.00 87.00 108 PHE A CA 1
ATOM 872 C C . PHE A 1 108 ? 12.708 -1.085 -6.918 1.00 87.00 108 PHE A C 1
ATOM 874 O O . PHE A 1 108 ? 13.408 -1.348 -7.894 1.00 87.00 108 PHE A O 1
ATOM 881 N N . GLN A 1 109 ? 13.157 -1.270 -5.676 1.00 87.50 109 GLN A N 1
ATOM 882 C CA . GLN A 1 109 ? 14.521 -1.642 -5.316 1.00 87.50 109 GLN A CA 1
ATOM 883 C C . GLN A 1 109 ? 14.729 -3.153 -5.304 1.00 87.50 109 GLN A C 1
ATOM 885 O O . GLN A 1 109 ? 15.736 -3.635 -5.827 1.00 87.50 109 GLN A O 1
ATOM 890 N N . LEU A 1 110 ? 13.818 -3.928 -4.707 1.00 91.94 110 LEU A N 1
ATOM 891 C CA . LEU A 1 110 ? 13.966 -5.385 -4.684 1.00 91.94 110 LEU A CA 1
ATOM 892 C C . LEU A 1 110 ? 13.901 -6.007 -6.086 1.00 91.94 110 LEU A C 1
ATOM 894 O O . LEU A 1 110 ? 14.773 -6.834 -6.373 1.00 91.94 110 LEU A O 1
ATOM 898 N N . PRO A 1 111 ? 12.988 -5.601 -6.993 1.00 93.56 111 PRO A N 1
ATOM 899 C CA . PRO A 1 111 ? 13.030 -6.065 -8.378 1.00 93.56 111 PRO A CA 1
ATOM 900 C C . PRO A 1 111 ? 14.380 -5.835 -9.067 1.00 93.56 111 PRO A C 1
ATOM 902 O O . PRO A 1 111 ? 14.857 -6.717 -9.782 1.00 93.56 111 PRO A O 1
ATOM 905 N N . ASP A 1 112 ? 15.035 -4.694 -8.820 1.00 90.25 112 ASP A N 1
ATOM 906 C CA . ASP A 1 112 ? 16.362 -4.397 -9.374 1.00 90.25 112 ASP A CA 1
ATOM 907 C C . ASP A 1 112 ? 17.448 -5.288 -8.758 1.00 90.25 112 ASP A C 1
ATOM 909 O O . ASP A 1 112 ? 18.200 -5.958 -9.470 1.00 90.25 112 ASP A O 1
ATOM 913 N N . ARG A 1 113 ? 17.470 -5.394 -7.426 1.00 91.00 113 ARG A N 1
ATOM 914 C CA . ARG A 1 113 ? 18.464 -6.193 -6.693 1.00 91.00 113 ARG A CA 1
ATOM 915 C C . ARG A 1 113 ? 18.406 -7.680 -7.019 1.00 91.00 113 ARG A C 1
ATOM 917 O O . ARG A 1 113 ? 19.452 -8.321 -7.124 1.00 91.00 113 ARG A O 1
ATOM 924 N N . PHE A 1 114 ? 17.203 -8.225 -7.177 1.00 95.44 114 PHE A N 1
ATOM 925 C CA . PHE A 1 114 ? 16.997 -9.619 -7.567 1.00 95.44 114 PHE A CA 1
ATOM 926 C C . PHE A 1 114 ? 17.089 -9.842 -9.080 1.00 95.44 114 PHE A C 1
ATOM 928 O O . PHE A 1 114 ? 17.026 -10.991 -9.514 1.00 95.44 114 PHE A O 1
ATOM 935 N N . LYS A 1 115 ? 17.285 -8.778 -9.874 1.00 95.38 115 LYS A N 1
ATOM 936 C CA . LYS A 1 115 ? 17.335 -8.823 -11.342 1.00 95.38 115 LYS A CA 1
ATOM 937 C C . LYS A 1 115 ? 16.088 -9.485 -11.933 1.00 95.38 115 LYS A C 1
ATOM 939 O O . LYS A 1 115 ? 16.184 -10.339 -12.812 1.00 95.38 115 LYS A O 1
ATOM 944 N N . LEU A 1 116 ? 14.922 -9.116 -11.404 1.00 96.12 116 LEU A N 1
ATOM 945 C CA . LEU A 1 116 ? 13.641 -9.602 -11.900 1.00 96.12 116 LEU A CA 1
ATOM 946 C C . LEU A 1 116 ? 13.332 -8.952 -13.245 1.00 96.12 116 LEU A C 1
ATOM 948 O O . LEU A 1 116 ? 13.521 -7.745 -13.420 1.00 96.12 116 LEU A O 1
ATOM 952 N N . GLU A 1 117 ? 12.834 -9.758 -14.176 1.00 95.56 117 GLU A N 1
ATOM 953 C CA . GLU A 1 117 ? 12.481 -9.330 -15.524 1.00 95.56 117 GLU A CA 1
ATOM 954 C C . GLU A 1 117 ? 11.269 -10.117 -16.034 1.00 95.56 117 GLU A C 1
ATOM 956 O O . GLU A 1 117 ? 11.092 -11.291 -15.703 1.00 95.56 117 GLU A O 1
ATOM 961 N N . TYR A 1 118 ? 10.462 -9.486 -16.882 1.00 93.94 118 TYR A N 1
ATOM 962 C CA . TYR A 1 118 ? 9.398 -10.124 -17.654 1.00 93.94 118 TYR A CA 1
ATOM 963 C C . TYR A 1 118 ? 9.555 -9.796 -19.147 1.00 93.94 118 TYR A C 1
ATOM 965 O O . TYR A 1 118 ? 10.235 -8.834 -19.518 1.00 93.94 118 TYR A O 1
ATOM 973 N N . SER A 1 119 ? 8.989 -10.638 -20.017 1.00 93.00 119 SER A N 1
ATOM 974 C CA . SER A 1 119 ? 8.891 -10.338 -21.453 1.00 93.00 119 SER A CA 1
ATOM 975 C C . SER A 1 119 ? 7.764 -9.333 -21.667 1.00 93.00 119 SER A C 1
ATOM 977 O O . SER A 1 119 ? 6.629 -9.632 -21.299 1.00 93.00 119 SER A O 1
ATOM 979 N N . ALA A 1 120 ? 8.067 -8.171 -22.242 1.00 87.31 120 ALA A N 1
ATOM 980 C CA . ALA A 1 120 ? 7.037 -7.225 -22.664 1.00 87.31 120 ALA A CA 1
ATOM 981 C C . ALA A 1 120 ? 6.328 -7.712 -23.945 1.00 87.31 120 ALA A C 1
ATOM 983 O O . ALA A 1 120 ? 6.669 -8.767 -24.480 1.00 87.31 120 ALA A O 1
ATOM 984 N N . ASP A 1 121 ? 5.381 -6.920 -24.460 1.00 82.69 121 ASP A N 1
ATOM 985 C CA . ASP A 1 121 ? 4.652 -7.210 -25.711 1.00 82.69 121 ASP A CA 1
ATOM 986 C C . ASP A 1 121 ? 5.579 -7.490 -26.907 1.00 82.69 121 ASP A C 1
ATOM 988 O O . ASP A 1 121 ? 5.234 -8.240 -27.819 1.00 82.69 121 ASP A O 1
ATOM 992 N N . ASP A 1 122 ? 6.774 -6.898 -26.892 1.00 81.75 122 ASP A N 1
ATOM 993 C CA . ASP A 1 122 ? 7.887 -7.291 -27.747 1.00 81.75 122 ASP A CA 1
ATOM 994 C C . ASP A 1 122 ? 8.766 -8.295 -26.985 1.00 81.75 122 ASP A C 1
ATOM 996 O O . ASP A 1 122 ? 9.454 -7.919 -26.032 1.00 81.75 122 ASP A O 1
ATOM 1000 N N . GLU A 1 123 ? 8.770 -9.566 -27.408 1.00 72.19 123 GLU A N 1
ATOM 1001 C CA . GLU A 1 123 ? 9.538 -10.645 -26.764 1.00 72.19 123 GLU A CA 1
ATOM 1002 C C . GLU A 1 123 ? 11.049 -10.352 -26.676 1.00 72.19 123 GLU A C 1
ATOM 1004 O O . GLU A 1 123 ? 11.745 -10.929 -25.833 1.00 72.19 123 GLU A O 1
ATOM 1009 N N . ALA A 1 124 ? 11.568 -9.444 -27.513 1.00 77.88 124 ALA A N 1
ATOM 1010 C CA . ALA A 1 124 ? 12.959 -9.005 -27.461 1.00 77.88 124 ALA A CA 1
ATOM 1011 C C . ALA A 1 124 ? 13.238 -7.997 -26.329 1.00 77.88 124 ALA A C 1
ATOM 1013 O O . ALA A 1 124 ? 14.396 -7.805 -25.945 1.00 77.88 124 ALA A O 1
ATOM 1014 N N . LYS A 1 125 ? 12.202 -7.357 -25.774 1.00 86.00 125 LYS A N 1
ATOM 1015 C CA . LYS A 1 125 ? 12.317 -6.341 -24.728 1.00 86.00 125 LYS A CA 1
ATOM 1016 C C . LYS A 1 125 ? 12.026 -6.948 -23.356 1.00 86.00 125 LYS A C 1
ATOM 1018 O O . LYS A 1 125 ? 10.895 -7.293 -23.017 1.00 86.00 125 LYS A O 1
ATOM 1023 N N . ARG A 1 126 ? 13.070 -7.029 -22.531 1.00 90.69 126 ARG A N 1
ATOM 1024 C CA . ARG A 1 126 ? 12.955 -7.354 -21.106 1.00 90.69 126 ARG A CA 1
ATOM 1025 C C . ARG A 1 126 ? 12.676 -6.083 -20.318 1.00 90.69 126 ARG A C 1
ATOM 1027 O O . ARG A 1 126 ? 13.397 -5.097 -20.462 1.00 90.69 126 ARG A O 1
ATOM 1034 N N . LEU A 1 127 ? 11.622 -6.108 -19.512 1.00 92.50 127 LEU A N 1
ATOM 1035 C CA . LEU A 1 127 ? 11.257 -5.028 -18.599 1.00 92.50 127 LEU A CA 1
ATOM 1036 C C . LEU A 1 127 ? 11.277 -5.533 -17.161 1.00 92.50 127 LEU A C 1
ATOM 1038 O O . LEU A 1 127 ? 11.181 -6.733 -16.909 1.00 92.50 127 LEU A O 1
ATOM 1042 N N . ARG A 1 128 ? 11.402 -4.608 -16.213 1.00 94.06 128 ARG A N 1
ATOM 1043 C CA . ARG A 1 128 ? 11.421 -4.909 -14.782 1.00 94.06 128 ARG A CA 1
ATOM 1044 C C . ARG A 1 128 ? 10.032 -4.679 -14.185 1.00 94.06 128 ARG A C 1
ATOM 1046 O O . ARG A 1 128 ? 9.434 -3.652 -14.498 1.00 94.06 128 ARG A O 1
ATOM 1053 N N . PRO A 1 129 ? 9.498 -5.607 -13.372 1.00 95.81 129 PRO A N 1
ATOM 1054 C CA . PRO A 1 129 ? 8.215 -5.391 -12.718 1.00 95.81 129 PRO A CA 1
ATOM 1055 C C . PRO A 1 129 ? 8.356 -4.426 -11.538 1.00 95.81 129 PRO A C 1
ATOM 1057 O O . PRO A 1 129 ? 9.415 -4.351 -10.909 1.00 95.81 129 PRO A O 1
ATOM 1060 N N . VAL A 1 130 ? 7.258 -3.759 -11.200 1.00 94.50 130 VAL A N 1
ATOM 1061 C CA . VAL A 1 130 ? 7.086 -3.078 -9.913 1.00 94.50 130 VAL A CA 1
ATOM 1062 C C . VAL A 1 130 ? 6.576 -4.098 -8.902 1.00 94.50 130 VAL A C 1
ATOM 1064 O O . VAL A 1 130 ? 5.742 -4.942 -9.242 1.00 94.50 130 VAL A O 1
ATOM 1067 N N . MET A 1 131 ? 7.081 -4.041 -7.670 1.00 96.88 131 MET A N 1
ATOM 1068 C CA . MET A 1 131 ? 6.602 -4.879 -6.574 1.00 96.88 131 MET A CA 1
ATOM 1069 C C . MET A 1 131 ? 5.760 -4.040 -5.613 1.00 96.88 131 MET A C 1
ATOM 1071 O O . MET A 1 131 ? 6.173 -2.962 -5.195 1.00 96.88 131 MET A O 1
ATOM 1075 N N . ILE A 1 132 ? 4.581 -4.537 -5.248 1.00 97.69 132 ILE A N 1
ATOM 1076 C CA . ILE A 1 132 ? 3.718 -3.921 -4.237 1.00 97.69 132 ILE A CA 1
ATOM 1077 C C . ILE A 1 132 ? 3.605 -4.881 -3.060 1.00 97.69 132 ILE A C 1
ATOM 1079 O O . ILE A 1 132 ? 3.081 -5.986 -3.209 1.00 97.69 132 ILE A O 1
ATOM 1083 N N . HIS A 1 133 ? 4.081 -4.460 -1.893 1.00 97.38 133 HIS A N 1
ATOM 1084 C CA . HIS A 1 133 ? 3.878 -5.178 -0.636 1.00 97.38 133 HIS A CA 1
ATOM 1085 C C . HIS A 1 133 ? 2.540 -4.767 -0.048 1.00 97.38 133 HIS A C 1
ATOM 1087 O O . HIS A 1 133 ? 2.240 -3.571 0.008 1.00 97.38 133 HIS A O 1
ATOM 1093 N N . ARG A 1 134 ? 1.752 -5.724 0.438 1.00 97.44 134 ARG A N 1
ATOM 1094 C CA . ARG A 1 134 ? 0.480 -5.406 1.086 1.00 97.44 134 ARG A CA 1
ATOM 1095 C C . ARG A 1 134 ? 0.150 -6.342 2.237 1.00 97.44 134 ARG A C 1
ATOM 1097 O O . ARG A 1 134 ? 0.309 -7.555 2.138 1.00 97.44 134 ARG A O 1
ATOM 1104 N N . ALA A 1 135 ? -0.444 -5.771 3.277 1.00 97.75 135 ALA A N 1
ATOM 1105 C CA . ALA A 1 135 ? -1.126 -6.501 4.341 1.00 97.75 135 ALA A CA 1
ATOM 1106 C C . ALA A 1 135 ? -2.444 -5.787 4.671 1.00 97.75 135 ALA A C 1
ATOM 1108 O O . ALA A 1 135 ? -2.460 -4.559 4.752 1.00 97.75 135 ALA A O 1
ATOM 1109 N N . VAL A 1 136 ? -3.531 -6.541 4.858 1.00 96.81 136 VAL A N 1
ATOM 1110 C CA . VAL A 1 136 ? -4.879 -6.013 5.137 1.00 96.81 136 VAL A CA 1
ATOM 1111 C C . VAL A 1 136 ? -5.190 -6.057 6.628 1.00 96.81 136 VAL A C 1
ATOM 1113 O O . VAL A 1 136 ? -5.756 -5.120 7.174 1.00 96.81 136 VAL A O 1
ATOM 1116 N N . LEU A 1 137 ? -4.794 -7.116 7.325 1.00 96.31 137 LEU A N 1
ATOM 1117 C CA . LEU A 1 137 ? -4.894 -7.193 8.784 1.00 96.31 137 LEU A CA 1
ATOM 1118 C C . LEU A 1 137 ? -3.616 -6.677 9.451 1.00 96.31 137 LEU A C 1
ATOM 1120 O O . LEU A 1 137 ? -3.633 -6.240 10.603 1.00 96.31 137 LEU A O 1
ATOM 1124 N N . GLY A 1 138 ? -2.494 -6.731 8.733 1.00 95.75 138 GLY A N 1
ATOM 1125 C CA . GLY A 1 138 ? -1.182 -6.514 9.318 1.00 95.75 138 GLY A CA 1
ATOM 1126 C C . GLY A 1 138 ? -0.752 -7.788 10.032 1.00 95.75 138 GLY A C 1
ATOM 1127 O O . GLY A 1 138 ? -0.595 -8.824 9.404 1.00 95.75 138 GLY A O 1
ATOM 1128 N N . SER A 1 139 ? -0.542 -7.735 11.346 1.00 96.88 139 S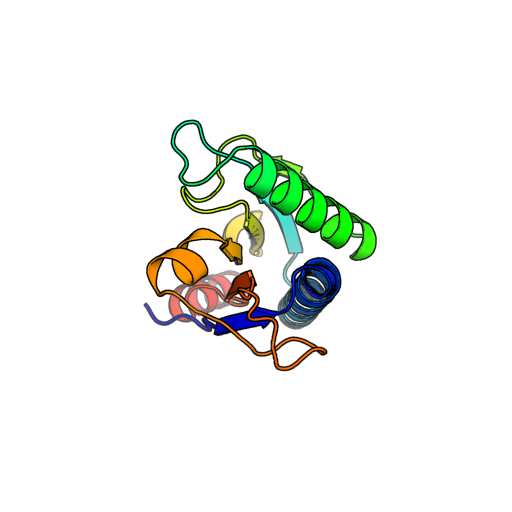ER A N 1
ATOM 1129 C CA . SER A 1 139 ? -0.374 -8.960 12.138 1.00 96.88 139 SER A CA 1
ATOM 1130 C C . SER A 1 139 ? -1.746 -9.511 12.504 1.00 96.88 139 SER A C 1
ATOM 1132 O O . SER A 1 139 ? -2.550 -8.800 13.106 1.00 96.88 139 SER A O 1
ATOM 1134 N N . VAL A 1 140 ? -1.981 -10.792 12.214 1.00 96.56 140 VAL A N 1
ATOM 1135 C CA . VAL A 1 140 ? -3.213 -11.495 12.599 1.00 96.56 140 VAL A CA 1
ATOM 1136 C C . VAL A 1 140 ? -3.396 -11.459 14.117 1.00 96.56 140 VAL A C 1
ATOM 1138 O O . VAL A 1 140 ? -4.495 -11.209 14.600 1.00 96.56 140 VAL A O 1
ATOM 1141 N N . GLU A 1 141 ? -2.319 -11.626 14.888 1.00 97.56 141 GLU A N 1
ATOM 1142 C CA . GLU A 1 141 ? -2.361 -11.558 16.351 1.00 97.56 141 GLU A CA 1
ATOM 1143 C C . GLU A 1 141 ? -2.697 -10.153 16.859 1.00 97.56 141 GLU A C 1
ATOM 1145 O O . GLU A 1 141 ? -3.482 -10.012 17.797 1.00 97.56 141 GLU A O 1
ATOM 1150 N N . ARG A 1 142 ? -2.142 -9.104 16.233 1.00 96.06 142 ARG A N 1
ATOM 1151 C CA . ARG A 1 142 ? -2.476 -7.714 16.576 1.00 96.06 142 ARG A CA 1
ATOM 1152 C C . ARG A 1 142 ? -3.936 -7.414 16.259 1.00 96.06 142 ARG A C 1
ATOM 1154 O O . ARG A 1 142 ? -4.624 -6.851 17.102 1.00 96.06 142 ARG A O 1
ATOM 1161 N N . MET A 1 143 ? -4.400 -7.797 15.072 1.00 96.75 143 MET A N 1
ATOM 1162 C CA . MET A 1 143 ? -5.787 -7.590 14.664 1.00 96.75 143 MET A CA 1
ATOM 1163 C C . MET A 1 143 ? -6.750 -8.312 15.608 1.00 96.75 143 MET A C 1
ATOM 1165 O O . MET A 1 143 ? -7.731 -7.727 16.055 1.00 96.75 143 MET A O 1
ATOM 1169 N N . PHE A 1 144 ? -6.435 -9.554 15.982 1.00 96.62 144 PHE A N 1
ATOM 1170 C CA . PHE A 1 144 ? -7.218 -10.306 16.956 1.00 96.62 144 PHE A CA 1
ATOM 1171 C C . PHE A 1 144 ? -7.300 -9.588 18.312 1.00 96.62 144 PHE A C 1
ATOM 1173 O O . PHE A 1 144 ? -8.386 -9.466 18.868 1.00 96.62 144 PHE A O 1
ATOM 1180 N N . ALA A 1 145 ? -6.183 -9.056 18.819 1.00 96.25 145 ALA A N 1
ATOM 1181 C CA . ALA A 1 145 ? -6.180 -8.282 20.060 1.00 96.25 145 ALA A CA 1
ATOM 1182 C C . ALA A 1 145 ? -7.037 -7.006 19.965 1.00 96.25 145 ALA A C 1
ATOM 1184 O O . ALA A 1 145 ? -7.785 -6.707 20.890 1.00 96.25 145 ALA A O 1
ATOM 1185 N N . ILE A 1 146 ? -6.977 -6.284 18.840 1.00 96.12 146 ILE A N 1
ATOM 1186 C CA . ILE A 1 146 ? -7.797 -5.082 18.618 1.00 96.12 146 ILE A CA 1
ATOM 1187 C C . ILE A 1 146 ? -9.286 -5.444 18.565 1.00 96.12 146 ILE A C 1
ATOM 1189 O O . ILE A 1 146 ? -10.094 -4.757 19.181 1.00 96.12 146 ILE A O 1
ATOM 1193 N N . LEU A 1 147 ? -9.655 -6.532 17.882 1.00 96.06 147 LEU A N 1
ATOM 1194 C CA . LEU A 1 147 ? -11.039 -7.011 17.822 1.00 96.06 147 LEU A CA 1
ATOM 1195 C C . LEU A 1 147 ? -11.581 -7.393 19.207 1.00 96.06 147 LEU A C 1
ATOM 1197 O O . LEU A 1 147 ? -12.727 -7.073 19.502 1.00 96.06 147 LEU A O 1
ATOM 1201 N N . LEU A 1 148 ? -10.766 -8.029 20.058 1.00 96.12 148 LEU A N 1
ATOM 1202 C CA . LEU A 1 148 ? -11.148 -8.379 21.433 1.00 96.12 148 LEU A CA 1
ATOM 1203 C C . LEU A 1 148 ? -11.385 -7.165 22.338 1.00 96.12 148 LEU A C 1
ATOM 1205 O O . LEU A 1 148 ? -12.117 -7.282 23.310 1.00 96.12 148 LEU A O 1
ATOM 1209 N N . GLU A 1 149 ? -10.721 -6.039 22.080 1.00 94.06 149 GLU A N 1
ATOM 1210 C CA . GLU A 1 149 ? -10.914 -4.811 22.862 1.00 94.06 149 GLU A CA 1
ATOM 1211 C C . GLU A 1 149 ? -11.961 -3.874 22.235 1.00 94.06 149 GLU A C 1
ATOM 1213 O O . GLU A 1 149 ? -12.443 -2.954 22.896 1.00 94.06 149 GLU A O 1
ATOM 1218 N N . HIS A 1 150 ? -12.308 -4.084 20.963 1.00 93.38 150 HIS A N 1
ATOM 1219 C CA . HIS A 1 150 ? -13.342 -3.326 20.261 1.00 93.38 150 HIS A CA 1
ATOM 1220 C C . HIS A 1 150 ? -14.765 -3.808 20.594 1.00 93.38 150 HIS A C 1
ATOM 1222 O O . HIS A 1 150 ? -15.691 -2.998 20.559 1.00 93.38 150 HIS A O 1
ATOM 1228 N N . TYR A 1 151 ? -14.933 -5.095 20.918 1.00 92.31 151 TYR A N 1
ATOM 1229 C CA . TYR A 1 151 ? -16.219 -5.755 21.188 1.00 92.31 151 TYR A CA 1
ATOM 1230 C C . TYR A 1 151 ? -16.275 -6.371 22.585 1.00 92.31 151 TYR A C 1
ATOM 1232 O O . TYR A 1 151 ? -17.381 -6.364 23.174 1.00 92.31 151 TYR A O 1
#

Foldseek 3Di:
DDFPKDKDWAALVCLLVVLLVQVVVLVVVCVVLVWDKAKEKEAAAPAADDDPVVRVSQSVSNVNSVVVNPDDHYYDYRRADRFYIKIWMWTQAQVRDTDTFKMKTKGPDVQVVVVPWDQDVPNVDTDTIIMIMITSGRDPVVSVVRSVRRD

Organism: Noccaea caerulescens (NCBI:txid107243)

pLDDT: mean 94.45, std 3.81, range [72.19, 98.25]

Sequence (151 aa):
FQQDDAHIFCTEDQVTEEVKAVLEFIDYAYTVFGFTYELKLSTRPEKYLGDLETWDKAESDLKVALKEFGKDWVLNEGDGAFYGPKIDITVSDAMNRKFQCATLQLDFQLPDRFKLEYSADDEAKRLRPVMIHRAVLGSVERMFAILLEHY

Solvent-accessible surface area (backbone atoms only — not comparable to full-atom values): 8128 Å² total; per-residue (Å²): 133,53,58,61,65,48,75,48,79,39,53,78,88,44,47,38,58,55,51,31,53,52,52,52,52,39,50,52,55,34,55,75,68,69,48,50,71,44,43,27,45,16,31,72,27,98,66,62,59,84,58,69,66,62,49,55,48,53,49,47,41,51,51,50,20,46,60,74,63,66,61,83,67,42,83,35,83,43,66,18,50,50,51,33,34,27,42,41,30,31,37,37,44,75,84,67,52,79,42,80,40,24,38,39,35,47,30,64,48,61,34,59,76,71,64,45,67,43,70,44,100,50,77,90,42,76,43,64,46,37,36,36,44,36,24,62,51,20,36,51,64,58,43,51,54,49,54,65,69,46,107

Mean predicted aligned error: 3.4 Å